Protein AF-A0A2K2VFG5-F1 (afdb_monomer_lite)

Secondary structure (DSSP, 8-state):
--------HHHHHHHHHHHHHH-TTSGGG--HHHHHHHHHHHHHHHHHHHHHHHHHHHHHHHHHHHTT--GGGHHHHHHHHHHHHHHHHTT--HHHHHHHHHHHHHHHT--HHHHHHHHHHHHH-PPP---

pLDDT: mean 76.32, std 19.38, range [32.38, 95.81]

Structure (mmCIF, N/CA/C/O backbone):
data_AF-A0A2K2VFG5-F1
#
_entry.id   AF-A0A2K2VFG5-F1
#
loop_
_atom_site.group_PDB
_atom_site.id
_atom_site.type_symbol
_atom_site.label_atom_id
_atom_site.label_alt_id
_atom_site.label_comp_id
_atom_site.label_asym_id
_atom_site.label_entity_id
_atom_site.label_seq_id
_atom_site.pdbx_PDB_ins_code
_atom_site.Cartn_x
_atom_site.Cartn_y
_atom_site.Cartn_z
_atom_site.occupancy
_atom_site.B_iso_or_equiv
_atom_site.auth_seq_id
_atom_site.auth_comp_id
_atom_site.auth_asym_id
_atom_site.auth_atom_id
_atom_site.pdbx_PDB_model_num
ATOM 1 N N . MET A 1 1 ? -4.802 -18.318 -31.177 1.00 32.38 1 MET A N 1
ATOM 2 C CA . MET A 1 1 ? -4.911 -16.940 -31.714 1.00 32.38 1 MET A CA 1
ATOM 3 C C . MET A 1 1 ? -4.387 -15.949 -30.679 1.00 32.38 1 MET A C 1
ATOM 5 O O . MET A 1 1 ? -5.034 -15.754 -29.658 1.00 32.38 1 MET A O 1
ATOM 9 N N . ALA A 1 2 ? -3.208 -15.361 -30.898 1.00 32.66 2 ALA A N 1
ATOM 10 C CA . ALA A 1 2 ? -2.635 -14.359 -29.998 1.00 32.66 2 ALA A CA 1
ATOM 11 C C . ALA A 1 2 ? -3.246 -12.978 -30.296 1.00 32.66 2 ALA A C 1
ATOM 13 O O . ALA A 1 2 ? -3.066 -12.440 -31.387 1.00 32.66 2 ALA A O 1
ATOM 14 N N . ARG A 1 3 ? -3.988 -12.396 -29.343 1.00 35.53 3 ARG A N 1
ATOM 15 C CA . ARG A 1 3 ? -4.455 -11.004 -29.446 1.00 35.53 3 ARG A CA 1
ATOM 16 C C . ARG A 1 3 ? -3.239 -10.079 -29.349 1.00 35.53 3 ARG A C 1
ATOM 18 O O . ARG A 1 3 ? -2.715 -9.880 -28.255 1.00 35.53 3 ARG A O 1
ATOM 25 N N . LYS A 1 4 ? -2.806 -9.502 -30.476 1.00 35.03 4 LYS A N 1
ATOM 26 C CA . LYS A 1 4 ? -1.891 -8.351 -30.489 1.00 35.03 4 LYS A CA 1
ATOM 27 C C . LYS A 1 4 ? -2.561 -7.219 -29.706 1.00 35.03 4 LYS A C 1
ATOM 29 O O . LYS A 1 4 ? -3.537 -6.633 -30.167 1.00 35.03 4 LYS A O 1
ATOM 34 N N . ARG A 1 5 ? -2.083 -6.951 -28.490 1.00 42.50 5 ARG A N 1
ATOM 35 C CA . ARG A 1 5 ? -2.463 -5.753 -27.738 1.00 42.50 5 ARG A CA 1
ATOM 36 C C . ARG A 1 5 ? -1.783 -4.576 -28.426 1.00 42.50 5 ARG A C 1
ATOM 38 O O . ARG A 1 5 ? -0.588 -4.370 -28.253 1.00 42.50 5 ARG A O 1
ATOM 45 N N . TYR A 1 6 ? -2.533 -3.847 -29.245 1.00 40.19 6 TYR A N 1
ATOM 46 C CA . TYR A 1 6 ? -2.108 -2.531 -29.698 1.00 40.19 6 TYR A CA 1
ATOM 47 C C . TYR A 1 6 ? -1.929 -1.661 -28.454 1.00 40.19 6 TYR A C 1
ATOM 49 O O . TYR A 1 6 ? -2.859 -1.501 -27.663 1.00 40.19 6 TYR A O 1
ATOM 57 N N . PHE A 1 7 ? -0.716 -1.156 -28.248 1.00 46.34 7 PHE A N 1
ATOM 58 C CA . PHE A 1 7 ? -0.493 -0.081 -27.295 1.00 46.34 7 PHE A CA 1
ATOM 59 C C . PHE A 1 7 ? -1.244 1.142 -27.803 1.00 46.34 7 PHE A C 1
ATOM 61 O O . PHE A 1 7 ? -0.928 1.657 -28.874 1.00 46.34 7 PHE A O 1
ATOM 68 N N . ASP A 1 8 ? -2.251 1.588 -27.056 1.00 46.50 8 ASP A N 1
ATOM 69 C CA . ASP A 1 8 ? -2.911 2.860 -27.325 1.00 46.50 8 ASP A CA 1
ATOM 70 C C . ASP A 1 8 ? -1.862 3.987 -27.369 1.00 46.50 8 ASP A C 1
ATOM 72 O O . ASP A 1 8 ? -0.894 4.003 -26.596 1.00 46.50 8 ASP A O 1
ATOM 76 N N . ALA A 1 9 ? -2.051 4.943 -28.278 1.00 44.78 9 ALA A N 1
ATOM 77 C CA . ALA A 1 9 ? -1.110 6.032 -28.522 1.00 44.78 9 ALA A CA 1
ATOM 78 C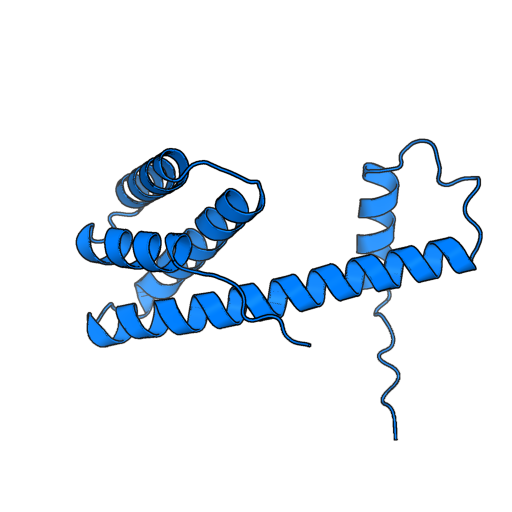 C . ALA A 1 9 ? -0.812 6.844 -27.246 1.00 44.78 9 ALA A C 1
ATOM 80 O O . ALA A 1 9 ? 0.300 7.357 -27.090 1.00 44.78 9 ALA A O 1
ATOM 81 N N . LYS A 1 10 ? -1.749 6.909 -26.282 1.00 43.59 10 LYS A N 1
ATOM 82 C CA . LYS A 1 10 ? -1.517 7.573 -24.987 1.00 43.59 10 LYS A CA 1
AT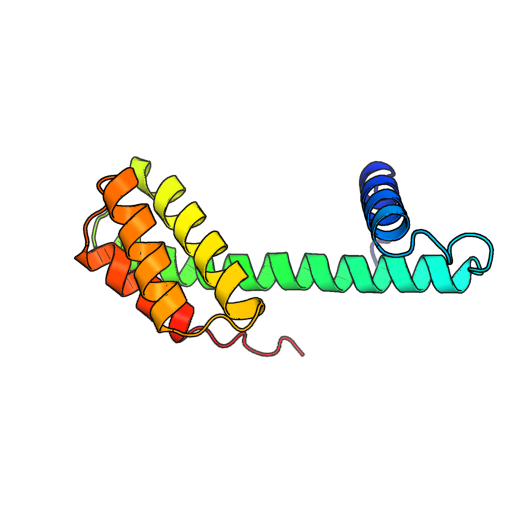OM 83 C C . LYS A 1 10 ? -0.560 6.794 -24.087 1.00 43.59 10 LYS A C 1
ATOM 85 O O . LYS A 1 10 ? 0.227 7.416 -23.373 1.00 43.59 10 LYS A O 1
ATOM 90 N N . SER A 1 11 ? -0.579 5.460 -24.130 1.00 50.31 11 SER A N 1
ATOM 91 C CA . SER A 1 11 ? 0.377 4.618 -23.398 1.00 50.31 11 SER A CA 1
ATOM 92 C C . SER A 1 11 ? 1.796 4.818 -23.935 1.00 50.31 11 SER A C 1
ATOM 94 O O . SER A 1 11 ? 2.730 4.999 -23.155 1.00 50.31 11 SER A O 1
ATOM 96 N N . VAL A 1 12 ? 1.946 4.898 -25.262 1.00 49.88 12 VAL A N 1
ATOM 97 C CA . VAL A 1 12 ? 3.231 5.187 -25.920 1.00 49.88 12 VAL A CA 1
ATOM 98 C C . VAL A 1 12 ? 3.721 6.597 -25.581 1.00 49.88 12 VAL A C 1
ATOM 100 O O . VAL A 1 12 ? 4.882 6.767 -25.226 1.00 49.88 12 VAL A O 1
ATOM 103 N N . LEU A 1 13 ? 2.851 7.611 -25.611 1.00 50.50 13 LEU A N 1
ATOM 104 C CA . LEU A 1 13 ? 3.192 8.991 -25.231 1.00 50.50 13 LEU A CA 1
ATOM 105 C C . LEU A 1 13 ? 3.594 9.129 -23.755 1.00 50.50 13 LEU A C 1
ATOM 107 O O . LEU A 1 13 ? 4.505 9.892 -23.436 1.00 50.50 13 LEU A O 1
ATOM 111 N N . SER A 1 14 ? 2.950 8.387 -22.852 1.00 56.97 14 SER A N 1
ATOM 112 C CA . SER A 1 14 ? 3.286 8.372 -21.422 1.00 56.97 14 SER A CA 1
ATOM 113 C C . SER A 1 14 ? 4.646 7.716 -21.160 1.00 56.97 14 SER A C 1
ATOM 115 O O . SER A 1 14 ? 5.462 8.260 -20.409 1.00 56.97 14 SER A O 1
ATOM 117 N N . VAL A 1 15 ? 4.945 6.607 -21.844 1.00 54.16 15 VAL A N 1
ATOM 118 C CA . VAL A 1 15 ? 6.265 5.960 -21.801 1.00 54.16 15 VAL A CA 1
ATOM 119 C C . VAL A 1 15 ? 7.328 6.862 -22.431 1.00 54.16 15 VAL A C 1
ATOM 121 O O . VAL A 1 15 ? 8.355 7.095 -21.800 1.00 54.16 15 VAL A O 1
ATOM 124 N N . LYS A 1 16 ? 7.061 7.469 -23.597 1.00 51.84 16 LYS A N 1
ATOM 125 C CA . LYS A 1 16 ? 7.958 8.448 -24.235 1.00 51.84 16 LYS A CA 1
ATOM 126 C C . LYS A 1 16 ? 8.254 9.629 -23.312 1.00 51.84 16 LYS A C 1
ATOM 128 O O . LYS A 1 16 ? 9.418 9.934 -23.104 1.00 51.84 16 LYS A O 1
ATOM 133 N N . ARG A 1 17 ? 7.248 10.235 -22.669 1.00 55.38 17 ARG A N 1
ATOM 134 C CA . ARG A 1 17 ? 7.459 11.316 -21.683 1.00 55.38 17 ARG A CA 1
ATOM 135 C C . ARG A 1 17 ? 8.275 10.856 -20.477 1.00 55.38 17 ARG A C 1
ATOM 137 O O . ARG A 1 17 ? 9.150 11.584 -20.026 1.00 55.38 17 ARG A O 1
ATOM 144 N N . THR A 1 18 ? 8.033 9.649 -19.973 1.00 55.16 18 THR A N 1
ATOM 145 C CA . THR A 1 18 ? 8.784 9.103 -18.831 1.00 55.16 18 THR A CA 1
ATOM 146 C C . THR A 1 18 ? 10.243 8.823 -19.198 1.00 55.16 18 THR A C 1
ATOM 148 O O . THR A 1 18 ? 11.137 9.086 -18.395 1.00 55.16 18 THR A O 1
ATOM 151 N N . LEU A 1 19 ? 10.494 8.336 -20.415 1.00 54.06 19 LEU A N 1
ATOM 152 C CA . LEU A 1 19 ? 11.838 8.109 -20.937 1.00 54.06 19 LEU A CA 1
ATOM 153 C C . LEU A 1 19 ? 12.554 9.436 -21.236 1.00 54.06 19 LEU A C 1
ATOM 155 O O . LEU A 1 19 ? 13.698 9.587 -20.838 1.00 54.06 19 LEU A O 1
ATOM 159 N N . VAL A 1 20 ? 11.877 10.429 -21.819 1.00 52.91 20 VAL A N 1
ATOM 160 C CA . VAL A 1 20 ? 12.427 11.780 -22.057 1.00 52.91 20 VAL A CA 1
ATOM 161 C C . VAL A 1 20 ? 12.788 12.485 -20.745 1.00 52.91 20 VAL A C 1
ATOM 163 O O . VAL A 1 20 ? 13.803 13.166 -20.675 1.00 52.91 20 VAL A O 1
ATOM 166 N N . VAL A 1 21 ? 12.006 12.299 -19.676 1.00 53.16 21 VAL A N 1
ATOM 167 C CA . VAL A 1 21 ? 12.300 12.894 -18.359 1.00 53.16 21 VAL A CA 1
ATOM 168 C C . VAL A 1 21 ? 13.439 12.168 -17.626 1.00 53.16 21 VAL A C 1
ATOM 170 O O . VAL A 1 21 ? 14.205 12.822 -16.924 1.00 53.16 21 VAL A O 1
ATOM 173 N N . ARG A 1 22 ? 13.575 10.839 -17.773 1.00 50.16 22 ARG A N 1
ATOM 174 C CA . ARG A 1 22 ? 14.631 10.042 -17.107 1.00 50.16 22 ARG A CA 1
ATOM 175 C C . ARG A 1 22 ? 15.948 9.950 -17.869 1.00 50.16 22 ARG A C 1
ATOM 177 O O . ARG A 1 22 ? 16.979 9.776 -17.235 1.00 50.16 22 ARG A O 1
ATOM 184 N N . TYR A 1 23 ? 15.908 10.028 -19.192 1.00 53.34 23 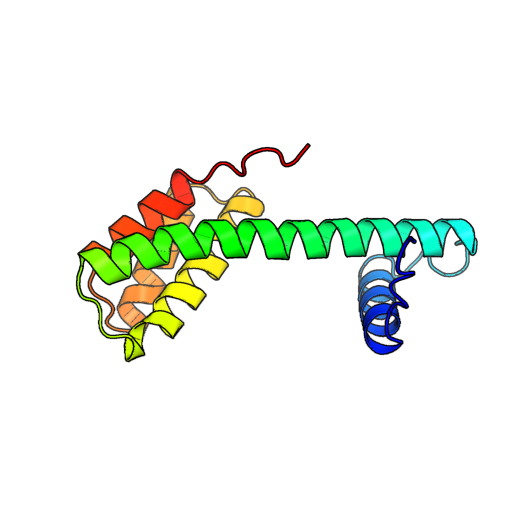TYR A N 1
ATOM 185 C CA . TYR A 1 23 ? 17.051 9.840 -20.084 1.00 53.34 23 TYR A CA 1
ATOM 186 C C . TYR A 1 23 ? 17.304 11.107 -20.902 1.00 53.34 23 TYR A C 1
ATOM 188 O O . TYR A 1 23 ? 17.608 11.005 -22.086 1.00 53.34 23 TYR A O 1
ATOM 196 N N . LYS A 1 24 ? 17.161 12.284 -20.268 1.00 47.69 24 LYS A N 1
ATOM 197 C CA . LYS A 1 24 ? 17.250 13.635 -20.864 1.00 47.69 24 LYS A CA 1
ATOM 198 C C . LYS A 1 24 ? 18.447 13.884 -21.803 1.00 47.69 24 LYS A C 1
ATOM 200 O O . LYS A 1 24 ? 18.426 14.885 -22.500 1.00 47.69 24 LYS A O 1
ATOM 205 N N . GLU A 1 25 ? 19.435 12.995 -21.851 1.00 48.09 25 GLU A N 1
ATOM 206 C CA . GLU A 1 25 ? 20.657 13.120 -22.654 1.00 48.09 25 GLU A CA 1
ATOM 207 C C . GLU A 1 25 ? 20.893 11.975 -23.663 1.00 48.09 25 GLU A C 1
ATOM 209 O O . GLU A 1 25 ? 21.881 12.015 -24.378 1.00 48.09 25 GLU A O 1
ATOM 214 N N . LYS A 1 26 ? 20.029 10.948 -23.756 1.00 52.09 26 LYS A N 1
ATOM 215 C CA . LYS A 1 26 ? 20.295 9.747 -24.590 1.00 52.09 26 LYS A CA 1
ATOM 216 C C . LYS A 1 26 ? 19.278 9.459 -25.694 1.00 52.09 26 LYS A C 1
ATOM 218 O O . LYS A 1 26 ? 19.329 8.399 -26.302 1.00 52.09 26 LYS A O 1
ATOM 223 N N . TYR A 1 27 ? 18.315 10.345 -25.940 1.00 49.59 27 TYR A N 1
ATOM 224 C CA . TYR A 1 27 ? 17.225 10.034 -26.876 1.00 49.59 27 TYR A CA 1
ATOM 225 C C . TYR A 1 27 ? 17.628 10.119 -28.355 1.00 49.59 27 TYR A C 1
ATOM 227 O O . TYR A 1 27 ? 16.981 9.485 -29.181 1.00 49.59 27 TYR A O 1
ATOM 235 N N . GLU A 1 28 ? 18.679 10.873 -28.686 1.00 54.94 28 GLU A N 1
ATOM 236 C CA . GLU A 1 28 ? 19.128 11.060 -30.074 1.00 54.94 28 GLU A CA 1
ATOM 237 C C . GLU A 1 28 ? 19.902 9.851 -30.634 1.00 54.94 28 GLU A C 1
ATOM 239 O O . GLU A 1 28 ? 20.082 9.756 -31.843 1.00 54.94 28 GLU A O 1
ATOM 244 N N . GLU A 1 29 ? 20.282 8.886 -29.787 1.00 59.84 29 GLU A N 1
ATOM 245 C CA . GLU A 1 29 ? 21.106 7.725 -30.170 1.00 59.84 29 GLU A CA 1
ATOM 246 C C . GLU A 1 29 ? 20.369 6.373 -30.095 1.00 59.84 29 GLU A C 1
ATOM 248 O O . GLU A 1 29 ? 20.961 5.338 -30.390 1.00 59.84 29 GLU A O 1
ATOM 253 N N . LEU A 1 30 ? 19.090 6.346 -29.697 1.00 62.59 30 LEU A N 1
ATOM 254 C CA . LEU A 1 30 ? 18.353 5.087 -29.530 1.00 62.59 30 LEU A CA 1
ATOM 255 C C . LEU A 1 30 ? 17.780 4.584 -30.859 1.00 62.59 30 LEU A C 1
ATOM 257 O O . LEU A 1 30 ? 16.975 5.254 -31.510 1.00 62.59 30 LEU A O 1
ATOM 261 N N . THR A 1 31 ? 18.126 3.352 -31.210 1.00 74.00 31 THR A N 1
ATOM 262 C CA . THR A 1 31 ? 17.554 2.624 -32.347 1.00 74.00 31 THR A CA 1
ATOM 263 C C . THR A 1 31 ? 16.067 2.292 -32.119 1.00 74.00 31 THR A C 1
ATOM 265 O O . THR A 1 31 ? 15.611 2.187 -30.970 1.00 74.00 31 THR A O 1
ATOM 268 N N . PRO A 1 32 ? 15.269 2.091 -33.186 1.00 69.44 32 PRO A N 1
ATOM 269 C CA . PRO A 1 32 ? 13.876 1.648 -33.069 1.00 69.44 32 PRO A CA 1
ATOM 270 C C . PRO A 1 32 ? 13.695 0.392 -32.197 1.00 69.44 32 PRO A C 1
ATOM 272 O O . PRO A 1 32 ? 12.734 0.299 -31.428 1.00 69.44 32 PRO A O 1
ATOM 275 N N . GLU A 1 33 ? 14.639 -0.546 -32.265 1.00 70.25 33 GLU A N 1
ATOM 276 C CA . GLU A 1 33 ? 14.668 -1.781 -31.483 1.00 70.25 33 GLU A CA 1
ATOM 277 C C . GLU A 1 33 ? 14.861 -1.508 -29.983 1.00 70.25 33 GLU A C 1
ATOM 279 O O . GLU A 1 33 ? 14.190 -2.113 -29.141 1.00 70.25 33 GLU A O 1
ATOM 284 N N . GLU A 1 34 ? 15.728 -0.562 -29.619 1.00 67.06 34 GLU A N 1
ATOM 285 C CA . GLU A 1 34 ? 15.937 -0.159 -28.224 1.00 67.06 34 GLU A CA 1
ATOM 286 C C . GLU A 1 34 ? 14.716 0.557 -27.650 1.00 67.06 34 GLU A C 1
ATOM 288 O O . GLU A 1 34 ? 14.320 0.301 -26.508 1.00 67.06 34 GLU A O 1
ATOM 293 N N . VAL A 1 35 ? 14.063 1.402 -28.452 1.00 65.12 35 VAL A N 1
ATOM 294 C CA . VAL A 1 35 ? 12.800 2.044 -28.071 1.00 65.12 35 VAL A CA 1
ATOM 295 C C . VAL A 1 35 ? 11.720 0.990 -27.814 1.00 65.12 35 VAL A C 1
ATOM 297 O O . VAL A 1 35 ? 11.037 1.054 -26.787 1.00 65.12 35 VAL A O 1
ATOM 300 N N . GLN A 1 36 ? 11.589 -0.009 -28.691 1.00 68.44 36 GLN A N 1
ATOM 301 C CA . GLN A 1 36 ? 10.642 -1.113 -28.520 1.00 68.44 36 GLN A CA 1
ATOM 302 C C . GLN A 1 36 ? 10.937 -1.915 -27.242 1.00 68.44 36 GLN A C 1
ATOM 304 O O . GLN A 1 36 ? 10.032 -2.150 -26.436 1.00 68.44 36 GLN A O 1
ATOM 309 N N . ARG A 1 37 ? 12.208 -2.244 -26.982 1.00 70.69 37 ARG A N 1
ATOM 310 C CA . ARG A 1 37 ? 12.634 -2.940 -25.758 1.00 70.69 37 ARG A CA 1
ATOM 311 C C . ARG A 1 37 ? 12.312 -2.140 -24.492 1.00 70.69 37 ARG A C 1
ATOM 313 O O . ARG A 1 37 ? 11.859 -2.705 -23.495 1.00 70.69 37 ARG A O 1
ATOM 320 N N . LEU A 1 38 ? 12.503 -0.821 -24.509 1.00 65.75 38 LEU A N 1
ATOM 321 C CA . LEU A 1 38 ? 12.160 0.059 -23.385 1.00 65.75 38 LEU A CA 1
ATOM 322 C C . LEU A 1 38 ? 10.646 0.136 -23.142 1.00 65.75 38 LEU A C 1
ATOM 324 O O . LEU A 1 38 ? 10.213 0.193 -21.984 1.00 65.75 38 LEU A O 1
ATOM 328 N N . ILE A 1 39 ? 9.836 0.109 -24.203 1.00 68.31 39 ILE A N 1
ATOM 329 C CA . ILE A 1 39 ? 8.372 0.027 -24.102 1.00 68.31 39 ILE A CA 1
ATOM 330 C C . ILE A 1 39 ? 7.960 -1.306 -23.476 1.00 68.31 39 ILE A C 1
ATOM 332 O O . ILE A 1 39 ? 7.168 -1.316 -22.530 1.00 68.31 39 ILE A O 1
ATOM 336 N N . GLU A 1 40 ? 8.522 -2.420 -23.935 1.00 68.12 40 GLU A N 1
ATOM 337 C CA . GLU A 1 40 ? 8.238 -3.753 -23.396 1.00 68.12 40 GLU A CA 1
ATOM 338 C C . GLU A 1 40 ? 8.612 -3.861 -21.917 1.00 68.12 40 GLU A C 1
ATOM 340 O O . GLU A 1 40 ? 7.785 -4.278 -21.104 1.00 68.12 40 GLU A O 1
ATOM 345 N N . LEU A 1 41 ? 9.799 -3.382 -21.533 1.00 68.81 41 LEU A N 1
ATOM 346 C CA . LEU A 1 41 ? 10.237 -3.323 -20.135 1.00 68.81 41 LEU A CA 1
ATOM 347 C C . LEU A 1 41 ? 9.316 -2.446 -19.278 1.00 68.81 41 LEU A C 1
ATOM 349 O O . LEU A 1 41 ? 8.936 -2.832 -18.168 1.00 68.81 41 LEU A O 1
ATOM 353 N N . SER A 1 42 ? 8.922 -1.277 -19.787 1.00 64.50 42 SER A N 1
ATOM 354 C CA . SER A 1 42 ? 8.001 -0.371 -19.088 1.00 64.50 42 SER A CA 1
ATOM 355 C C . SER A 1 42 ? 6.633 -1.015 -18.878 1.00 64.50 42 SER A C 1
ATOM 357 O O . SER A 1 42 ? 6.036 -0.896 -17.807 1.00 64.50 42 SER A O 1
ATOM 359 N N . THR A 1 43 ? 6.163 -1.756 -19.874 1.00 63.06 43 THR A N 1
ATOM 360 C CA . THR A 1 43 ? 4.875 -2.450 -19.843 1.00 63.06 43 THR A CA 1
ATOM 361 C C . THR A 1 43 ? 4.905 -3.636 -18.901 1.00 63.06 43 THR A C 1
ATOM 363 O O . THR A 1 43 ? 4.000 -3.784 -18.084 1.00 63.06 43 THR A O 1
ATOM 366 N N . ALA A 1 44 ? 5.953 -4.457 -18.961 1.00 64.12 44 ALA A N 1
ATOM 367 C CA . ALA A 1 44 ? 6.151 -5.555 -18.026 1.00 64.12 44 ALA A CA 1
ATOM 368 C C . ALA A 1 44 ? 6.179 -5.028 -16.584 1.00 64.12 44 ALA A C 1
ATOM 370 O O . ALA A 1 44 ? 5.502 -5.565 -15.708 1.00 64.12 44 ALA A O 1
ATOM 371 N N . LYS A 1 45 ? 6.869 -3.904 -16.347 1.00 63.59 45 LYS A N 1
ATOM 372 C CA . LYS A 1 45 ? 6.906 -3.240 -15.040 1.00 63.59 45 LYS A CA 1
ATOM 373 C C . LYS A 1 45 ? 5.534 -2.725 -14.596 1.00 63.59 45 LYS A C 1
ATOM 375 O O . LYS A 1 45 ? 5.201 -2.872 -13.419 1.00 63.59 45 LYS A O 1
ATOM 380 N N . TYR A 1 46 ? 4.749 -2.145 -15.506 1.00 65.81 46 TYR A N 1
ATOM 381 C CA . TYR A 1 46 ? 3.391 -1.674 -15.223 1.00 65.81 46 TYR A CA 1
ATOM 382 C C . TYR A 1 46 ? 2.437 -2.832 -14.911 1.00 65.81 46 TYR A C 1
ATOM 384 O O . TYR A 1 46 ? 1.751 -2.794 -13.893 1.00 65.81 46 TYR A O 1
ATOM 392 N N . ASN A 1 47 ? 2.442 -3.889 -15.726 1.00 63.75 47 ASN A N 1
ATOM 393 C CA . ASN A 1 47 ? 1.614 -5.079 -15.518 1.00 63.75 47 ASN A CA 1
ATOM 394 C C . ASN A 1 47 ? 1.960 -5.776 -14.200 1.00 63.75 47 ASN A C 1
ATOM 396 O O . ASN A 1 47 ? 1.064 -6.120 -13.434 1.00 63.75 47 ASN A O 1
ATOM 400 N N . ASN A 1 48 ? 3.253 -5.912 -13.897 1.00 66.50 48 ASN A N 1
ATOM 401 C CA . ASN A 1 48 ? 3.712 -6.466 -12.630 1.00 66.50 48 ASN A CA 1
ATOM 402 C C . ASN A 1 48 ? 3.261 -5.587 -11.446 1.00 66.50 48 ASN A C 1
ATOM 404 O O . ASN A 1 48 ? 2.719 -6.082 -10.465 1.00 66.50 48 ASN A O 1
ATOM 408 N N . TRP A 1 49 ? 3.378 -4.256 -11.550 1.00 66.69 49 TRP A N 1
ATOM 409 C CA . TRP A 1 49 ? 2.854 -3.348 -10.521 1.00 66.69 49 TRP A CA 1
ATOM 410 C C . TRP A 1 49 ? 1.332 -3.468 -10.343 1.00 66.69 49 TRP A C 1
ATOM 412 O O . TRP A 1 49 ? 0.855 -3.519 -9.208 1.00 66.69 49 TRP A O 1
ATOM 422 N N . GLY A 1 50 ? 0.578 -3.558 -11.439 1.00 68.81 50 GLY A N 1
ATOM 423 C CA . GLY A 1 50 ? -0.873 -3.737 -11.417 1.00 68.81 50 GLY A CA 1
ATOM 424 C C . GLY A 1 50 ? -1.297 -5.049 -10.755 1.00 68.81 50 GLY A C 1
ATOM 425 O O . GLY A 1 50 ? -2.186 -5.034 -9.906 1.00 68.81 50 GLY A O 1
ATOM 426 N N . SER A 1 51 ? -0.626 -6.160 -11.076 1.00 70.69 51 SER A N 1
ATOM 427 C CA . SER A 1 51 ? -0.894 -7.469 -10.464 1.00 70.69 51 SER A CA 1
ATOM 428 C C . SER A 1 51 ? -0.576 -7.457 -8.972 1.00 70.69 51 SER A C 1
ATOM 430 O O . SER A 1 51 ? -1.454 -7.700 -8.150 1.00 70.69 51 SER A O 1
ATOM 432 N N . LEU A 1 52 ? 0.645 -7.060 -8.600 1.00 73.94 52 LEU A N 1
ATOM 433 C CA . LEU A 1 52 ? 1.089 -7.119 -7.208 1.00 73.94 52 LEU A CA 1
ATOM 434 C C . LEU A 1 52 ? 0.314 -6.172 -6.292 1.00 73.94 52 LEU A C 1
ATOM 436 O O . LEU A 1 52 ? 0.078 -6.502 -5.132 1.00 73.94 52 LEU A O 1
ATOM 440 N N . SER A 1 53 ? -0.081 -4.998 -6.786 1.00 77.00 53 SER A N 1
ATOM 441 C CA . SER A 1 53 ? -0.930 -4.086 -6.015 1.00 77.00 53 SER A CA 1
ATOM 442 C C . SER A 1 53 ? -2.370 -4.593 -5.887 1.00 77.00 53 SER A C 1
ATOM 444 O O . SER A 1 53 ? -3.010 -4.334 -4.868 1.00 77.00 53 SER A O 1
ATOM 446 N N . SER A 1 54 ? -2.870 -5.343 -6.875 1.00 81.81 54 SER A N 1
ATOM 447 C CA . SER A 1 54 ? -4.200 -5.962 -6.825 1.00 81.81 54 SER A CA 1
ATOM 448 C C . SER A 1 54 ? -4.254 -7.119 -5.830 1.00 81.81 54 SER A C 1
ATOM 450 O O . SER A 1 54 ? -5.196 -7.189 -5.041 1.00 81.81 54 SER A O 1
ATOM 452 N N . ASP A 1 55 ? -3.232 -7.973 -5.811 1.00 87.00 55 ASP A N 1
ATOM 453 C CA . ASP A 1 55 ? -3.137 -9.100 -4.877 1.00 87.00 55 ASP A CA 1
ATOM 454 C C . ASP A 1 55 ? -3.015 -8.618 -3.430 1.00 87.00 55 ASP A C 1
ATOM 456 O O . ASP A 1 55 ? -3.768 -9.048 -2.554 1.00 87.00 55 ASP A O 1
ATOM 460 N N . LEU A 1 56 ? -2.146 -7.632 -3.194 1.00 88.88 56 LEU A N 1
ATOM 461 C CA . LEU A 1 56 ? -2.023 -6.970 -1.898 1.00 88.88 56 LEU A CA 1
ATOM 462 C C . LEU A 1 56 ? -3.351 -6.334 -1.453 1.00 88.88 56 LEU A C 1
ATOM 464 O O . LEU A 1 56 ? -3.768 -6.477 -0.303 1.00 88.88 56 LEU A O 1
ATOM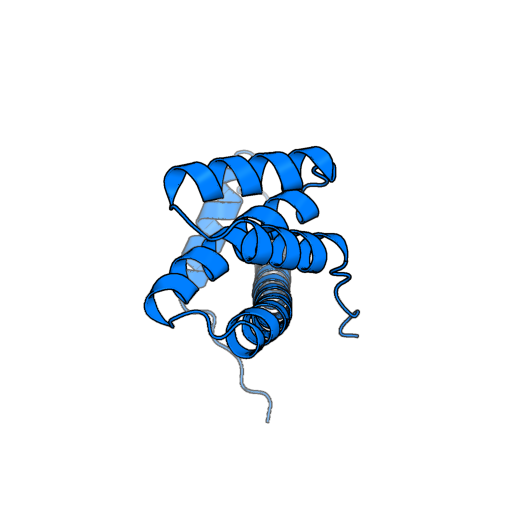 468 N N . TRP A 1 57 ? -4.058 -5.666 -2.369 1.00 91.94 57 TRP A N 1
ATOM 469 C CA . TRP A 1 57 ? -5.370 -5.091 -2.077 1.00 91.94 57 TRP A CA 1
ATOM 470 C C . TRP A 1 57 ? -6.425 -6.156 -1.754 1.00 91.94 57 TRP A C 1
ATOM 472 O O . TRP A 1 57 ? -7.306 -5.916 -0.930 1.00 91.94 57 TRP A O 1
ATOM 482 N N . ASN A 1 58 ? -6.353 -7.342 -2.362 1.00 92.31 58 ASN A N 1
ATOM 483 C CA . ASN A 1 58 ? -7.249 -8.448 -2.029 1.00 92.31 58 ASN A CA 1
ATOM 484 C C . ASN A 1 58 ? -7.053 -8.934 -0.587 1.00 92.31 58 ASN A C 1
ATOM 486 O O . ASN A 1 58 ? -8.051 -9.148 0.099 1.00 92.31 58 ASN A O 1
ATOM 490 N N . GLN A 1 59 ? -5.808 -9.020 -0.107 1.00 92.88 59 GLN A N 1
ATOM 491 C CA . GLN A 1 59 ? -5.517 -9.368 1.290 1.00 92.88 59 GLN A CA 1
ATOM 492 C C . GLN A 1 59 ? -6.060 -8.310 2.258 1.00 92.88 59 GLN A C 1
ATOM 494 O O . GLN A 1 59 ? -6.752 -8.641 3.219 1.00 92.88 59 GLN A O 1
ATOM 499 N N . VAL A 1 60 ? -5.840 -7.025 1.957 1.00 93.19 60 VAL A N 1
ATOM 500 C CA . VAL A 1 60 ? -6.378 -5.921 2.768 1.00 93.19 60 VAL A CA 1
ATOM 501 C C . VAL A 1 60 ? -7.906 -5.938 2.791 1.00 93.19 60 VAL A C 1
ATOM 503 O O . VAL A 1 60 ? -8.500 -5.810 3.858 1.00 93.19 60 VAL A O 1
ATOM 506 N N . LYS A 1 61 ? -8.568 -6.168 1.649 1.00 92.50 61 LYS A N 1
ATOM 507 C CA . LYS A 1 61 ? -10.032 -6.320 1.603 1.00 92.50 61 LYS A CA 1
ATOM 508 C C . LYS A 1 61 ? -10.541 -7.442 2.508 1.00 92.50 61 LYS A C 1
ATOM 510 O O . LYS A 1 61 ? -11.641 -7.295 3.028 1.00 92.50 61 LYS A O 1
ATOM 515 N N . GLY A 1 62 ? -9.787 -8.531 2.679 1.00 92.31 62 GLY A N 1
ATOM 516 C CA . GLY A 1 62 ? -10.114 -9.592 3.638 1.00 92.31 62 GLY A CA 1
ATOM 517 C C . GLY A 1 62 ? -10.248 -9.031 5.053 1.00 92.31 62 GLY A C 1
ATOM 518 O O . GLY A 1 62 ? -11.332 -9.065 5.625 1.00 92.31 62 GLY A O 1
ATOM 519 N N . VAL A 1 63 ? -9.204 -8.351 5.537 1.00 93.50 63 VAL A N 1
ATOM 520 C CA . VAL A 1 63 ? -9.207 -7.701 6.859 1.00 93.50 63 VAL A CA 1
ATOM 521 C C . VAL A 1 63 ? -10.338 -6.687 7.019 1.00 93.50 63 VAL A C 1
ATOM 523 O O . VAL A 1 63 ? -10.978 -6.645 8.070 1.00 93.50 63 VAL A O 1
ATOM 526 N N . LEU A 1 64 ? -10.597 -5.865 5.997 1.00 94.19 64 LEU A N 1
ATOM 527 C CA . LEU A 1 64 ? -11.671 -4.868 6.056 1.00 94.19 64 LEU A CA 1
ATOM 528 C C . LEU A 1 64 ? -13.052 -5.523 6.176 1.00 94.19 64 LEU A C 1
ATOM 530 O O . LEU A 1 64 ? -13.902 -5.012 6.905 1.00 94.19 64 LEU A O 1
ATOM 534 N N . LYS A 1 65 ? -13.275 -6.649 5.487 1.00 94.00 65 LYS A N 1
ATOM 535 C CA . LYS A 1 65 ? -14.518 -7.425 5.588 1.00 94.00 65 LYS A CA 1
ATOM 536 C C . LYS A 1 65 ? -14.660 -8.077 6.959 1.00 94.00 65 LYS A C 1
ATOM 538 O O . LYS A 1 65 ? -15.702 -7.905 7.587 1.00 94.00 65 LYS A O 1
ATOM 543 N N . ASP A 1 66 ? -13.618 -8.758 7.428 1.00 94.12 66 ASP A N 1
ATOM 544 C CA . ASP A 1 66 ? -13.620 -9.460 8.718 1.00 94.12 66 ASP A CA 1
ATOM 545 C C . ASP A 1 66 ? -13.853 -8.487 9.879 1.00 94.12 66 ASP A C 1
ATOM 547 O O . ASP A 1 66 ? -14.591 -8.773 10.819 1.00 94.12 66 ASP A O 1
ATOM 551 N N . SER A 1 67 ? -13.296 -7.281 9.757 1.00 92.88 67 SER A N 1
ATOM 552 C CA . SER A 1 67 ? -13.436 -6.209 10.745 1.00 92.88 67 SER A CA 1
ATOM 553 C C . SER A 1 67 ? -14.685 -5.340 10.533 1.00 92.88 67 SER A C 1
ATOM 555 O O . SER A 1 67 ? -14.822 -4.301 11.174 1.00 92.88 67 SER A O 1
ATOM 557 N N . LYS A 1 68 ? -15.590 -5.731 9.620 1.00 93.19 68 LYS A N 1
ATOM 558 C CA . LYS A 1 68 ? -16.851 -5.032 9.297 1.00 93.19 68 LYS A CA 1
ATOM 559 C C . LYS A 1 68 ? -16.677 -3.533 9.003 1.00 93.19 68 LYS A C 1
ATOM 561 O O . LYS A 1 68 ? -17.545 -2.721 9.320 1.00 93.19 68 LYS A O 1
ATOM 566 N N . VAL A 1 69 ? -15.564 -3.157 8.374 1.00 91.81 69 VAL A N 1
ATOM 567 C CA . VAL A 1 69 ? -15.263 -1.761 8.038 1.00 91.81 69 VAL A CA 1
ATOM 568 C C . VAL A 1 69 ? -16.238 -1.270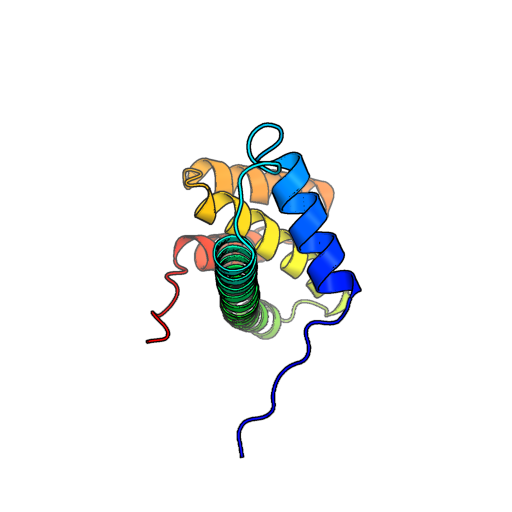 6.961 1.00 91.81 69 VAL A C 1
ATOM 570 O O . VAL A 1 69 ? -16.330 -1.908 5.904 1.00 91.81 69 VAL A O 1
ATOM 573 N N . PRO A 1 70 ? -16.912 -0.120 7.153 1.00 91.12 70 PRO A N 1
ATOM 574 C CA . PRO A 1 70 ? -17.804 0.446 6.148 1.00 91.12 70 PRO A CA 1
ATOM 575 C C . PRO A 1 70 ? -17.093 0.688 4.813 1.00 91.12 70 PRO A C 1
ATOM 577 O O . PRO A 1 70 ? -15.969 1.197 4.767 1.00 91.12 70 PRO A O 1
ATOM 580 N N . THR A 1 71 ? -17.767 0.368 3.709 1.00 90.62 71 THR A N 1
ATOM 581 C CA . THR A 1 71 ? -17.219 0.498 2.346 1.00 90.62 71 THR A CA 1
ATOM 582 C C . THR A 1 71 ? -16.819 1.931 1.990 1.00 90.62 71 THR A C 1
ATOM 584 O O . THR A 1 71 ? -15.909 2.126 1.184 1.00 90.62 71 THR A O 1
ATOM 587 N N . THR A 1 72 ? -17.412 2.931 2.647 1.00 90.19 72 THR A N 1
ATOM 588 C CA . THR A 1 72 ? -17.054 4.356 2.542 1.00 90.19 72 THR A CA 1
ATOM 589 C C . THR A 1 72 ? -15.587 4.635 2.883 1.00 90.19 72 THR A C 1
ATOM 591 O O . THR A 1 72 ? -14.979 5.518 2.283 1.00 90.19 72 THR A O 1
ATOM 594 N N . HIS A 1 73 ? -14.975 3.852 3.778 1.00 89.94 73 HIS A N 1
ATOM 595 C CA . HIS A 1 73 ? -13.573 4.024 4.177 1.00 89.94 73 HIS A CA 1
ATOM 596 C C . HIS A 1 73 ? -12.592 3.182 3.353 1.00 89.94 73 HIS A C 1
ATOM 598 O O . HIS A 1 73 ? -11.379 3.384 3.439 1.00 89.94 73 HIS A O 1
ATOM 604 N N . TRP A 1 74 ? -13.071 2.260 2.510 1.00 91.81 74 TRP A N 1
ATOM 605 C CA . TRP A 1 74 ? -12.196 1.357 1.752 1.00 91.81 74 TRP A CA 1
ATOM 606 C C . TRP A 1 74 ? -11.286 2.113 0.779 1.00 91.81 74 TRP A C 1
ATOM 608 O O . TRP A 1 74 ? -10.155 1.693 0.545 1.00 91.81 74 TRP A O 1
ATOM 618 N N . GLY A 1 75 ? -11.736 3.257 0.254 1.00 91.31 75 GLY A N 1
ATOM 619 C CA . GLY A 1 75 ? -10.904 4.133 -0.576 1.00 91.31 75 GLY A CA 1
ATOM 620 C C . GLY A 1 75 ? -9.679 4.688 0.165 1.00 91.31 75 GLY A C 1
ATOM 621 O O . GLY A 1 75 ? -8.588 4.764 -0.411 1.00 91.31 75 GLY A O 1
ATOM 622 N N . LEU A 1 76 ? -9.825 5.004 1.455 1.00 93.06 76 LEU A N 1
ATOM 623 C CA . LEU A 1 76 ? -8.729 5.487 2.299 1.00 93.06 76 LEU A CA 1
ATOM 624 C C . LEU A 1 76 ? -7.739 4.360 2.605 1.00 93.06 76 LEU A C 1
ATOM 626 O O . LEU A 1 76 ? -6.538 4.534 2.410 1.00 93.06 76 LEU A O 1
ATOM 630 N N . TYR A 1 77 ? -8.232 3.171 2.966 1.00 94.06 77 TYR A N 1
ATOM 631 C CA . TYR A 1 77 ? -7.378 1.997 3.178 1.00 94.06 77 TYR A CA 1
ATOM 632 C C . TYR A 1 77 ? -6.653 1.553 1.906 1.00 94.06 77 TYR A C 1
ATOM 634 O O . TYR A 1 77 ? -5.488 1.154 1.965 1.00 94.06 77 TYR A O 1
ATOM 642 N N . ARG A 1 78 ? -7.292 1.672 0.737 1.00 92.38 78 ARG A N 1
ATOM 643 C CA . ARG A 1 78 ? -6.642 1.414 -0.553 1.00 92.38 78 ARG A CA 1
ATOM 644 C C . ARG A 1 78 ? -5.492 2.386 -0.799 1.00 92.38 78 ARG A C 1
ATOM 646 O O . ARG A 1 78 ? -4.407 1.959 -1.188 1.00 92.38 78 ARG A O 1
ATOM 653 N N . SER A 1 79 ? -5.717 3.674 -0.546 1.00 92.75 79 SER A N 1
ATOM 654 C CA . SER A 1 79 ? -4.692 4.715 -0.683 1.00 92.75 79 SER A CA 1
ATOM 655 C C . SER A 1 79 ? -3.512 4.477 0.262 1.00 92.75 79 SER A C 1
ATOM 657 O O . SER A 1 79 ? -2.363 4.507 -0.180 1.00 92.75 79 SER A O 1
ATOM 659 N N . LEU A 1 80 ? -3.793 4.155 1.529 1.00 94.12 80 LEU A N 1
ATOM 660 C CA . LEU A 1 80 ? -2.781 3.788 2.519 1.00 94.12 80 LEU A CA 1
ATOM 661 C C . LEU A 1 80 ? -1.950 2.587 2.045 1.00 94.12 80 LEU A C 1
ATOM 663 O O . LEU A 1 80 ? -0.726 2.664 1.982 1.00 94.12 80 LEU A O 1
ATOM 667 N N . THR A 1 81 ? -2.614 1.508 1.627 1.00 93.06 81 THR A N 1
ATOM 668 C CA . THR A 1 81 ? -1.963 0.277 1.149 1.00 93.06 81 THR A CA 1
ATOM 669 C C . THR A 1 81 ? -0.999 0.555 -0.006 1.00 93.06 81 THR A C 1
ATOM 671 O O . THR A 1 81 ? 0.148 0.110 0.013 1.00 93.06 81 THR A O 1
ATOM 674 N N . LEU A 1 82 ? -1.435 1.330 -1.006 1.00 89.75 82 LEU A N 1
ATOM 675 C CA . LEU A 1 82 ? -0.603 1.685 -2.159 1.00 89.75 82 LEU A CA 1
ATOM 676 C C . LEU A 1 82 ? 0.595 2.554 -1.763 1.00 89.75 82 LEU A C 1
ATOM 678 O O . LEU A 1 82 ? 1.696 2.355 -2.284 1.00 89.75 82 LEU A O 1
ATOM 682 N N . ARG A 1 83 ? 0.394 3.497 -0.837 1.00 92.12 83 ARG A N 1
ATOM 683 C CA . ARG A 1 83 ? 1.454 4.375 -0.337 1.00 92.12 83 ARG A CA 1
ATOM 684 C C . ARG A 1 83 ? 2.532 3.581 0.397 1.00 92.12 83 ARG A C 1
ATOM 686 O O . ARG A 1 83 ? 3.706 3.690 0.043 1.00 92.12 83 ARG A O 1
ATOM 693 N N . LEU A 1 84 ? 2.129 2.729 1.338 1.00 93.81 84 LEU A N 1
ATOM 694 C CA . LEU A 1 84 ? 3.043 1.873 2.096 1.00 93.81 84 LEU A CA 1
ATOM 695 C C . LEU A 1 84 ? 3.772 0.881 1.185 1.00 93.81 84 LEU A C 1
ATOM 697 O O . LEU A 1 84 ? 4.987 0.726 1.279 1.00 93.81 84 LEU A O 1
ATOM 701 N N . TYR A 1 85 ? 3.065 0.261 0.238 1.00 91.44 85 TYR A N 1
ATOM 702 C CA . TYR A 1 85 ? 3.686 -0.658 -0.714 1.00 91.44 85 TYR A CA 1
ATOM 703 C C . TYR A 1 85 ? 4.722 0.034 -1.608 1.00 91.44 85 TYR A C 1
ATOM 705 O O . TYR A 1 85 ? 5.797 -0.513 -1.866 1.00 91.44 85 TYR A O 1
ATOM 713 N N . SER A 1 86 ? 4.431 1.258 -2.056 1.00 88.00 86 SER A N 1
ATOM 714 C CA . SER A 1 86 ? 5.382 2.074 -2.811 1.00 88.00 86 SER A CA 1
ATOM 715 C C . SER A 1 86 ? 6.644 2.380 -1.996 1.00 88.00 86 SER A C 1
ATOM 717 O O . SER A 1 86 ? 7.742 2.302 -2.547 1.00 88.00 86 SER A O 1
ATOM 719 N N . LEU A 1 87 ? 6.515 2.699 -0.703 1.00 90.06 87 LEU A N 1
ATOM 720 C CA . LEU A 1 87 ? 7.661 2.917 0.188 1.00 90.06 87 LEU A CA 1
ATOM 721 C C . LEU A 1 87 ? 8.476 1.636 0.386 1.00 90.06 87 LEU A C 1
ATOM 723 O O . LEU A 1 87 ? 9.683 1.642 0.153 1.00 90.06 87 LEU A O 1
ATOM 727 N N . LYS A 1 88 ? 7.816 0.517 0.699 1.00 89.31 88 LYS A N 1
ATOM 728 C CA . LYS A 1 88 ? 8.475 -0.785 0.868 1.00 89.31 88 LYS A CA 1
ATOM 729 C C . LYS A 1 88 ? 9.288 -1.174 -0.367 1.00 89.31 88 LYS A C 1
ATOM 731 O O . LYS A 1 88 ? 10.444 -1.567 -0.265 1.00 89.31 88 LYS A O 1
ATOM 736 N N . ARG A 1 89 ? 8.720 -1.002 -1.565 1.00 85.31 89 ARG A N 1
ATOM 737 C CA . ARG A 1 89 ? 9.415 -1.276 -2.836 1.00 85.31 89 ARG A CA 1
ATOM 738 C C . ARG A 1 89 ? 10.628 -0.386 -3.097 1.00 85.31 89 ARG A C 1
ATOM 740 O O . ARG A 1 89 ? 11.471 -0.761 -3.907 1.00 85.31 89 ARG A O 1
ATOM 747 N N . LYS A 1 90 ? 10.682 0.794 -2.482 1.00 85.94 90 LYS A N 1
ATOM 748 C CA . LYS A 1 90 ? 11.832 1.702 -2.543 1.00 85.94 90 LYS A CA 1
ATOM 749 C C . LYS A 1 90 ? 12.888 1.381 -1.478 1.00 85.94 90 LYS A C 1
ATOM 751 O O . LYS A 1 90 ? 13.881 2.091 -1.418 1.00 85.94 90 LYS A O 1
ATOM 756 N N . GLY A 1 91 ? 12.689 0.332 -0.674 1.00 87.38 91 GLY A N 1
ATOM 757 C CA . GLY A 1 91 ? 13.609 -0.061 0.392 1.00 87.38 91 GLY A CA 1
ATOM 758 C C . GLY A 1 91 ? 13.441 0.743 1.680 1.00 87.38 91 GLY A C 1
ATOM 759 O O . GLY A 1 91 ? 14.371 0.790 2.476 1.00 87.38 91 GLY A O 1
ATOM 760 N N . ALA A 1 92 ? 12.288 1.391 1.885 1.00 90.06 92 ALA A N 1
ATOM 761 C CA . ALA A 1 92 ? 11.998 2.068 3.146 1.00 90.06 92 ALA A CA 1
ATOM 762 C C . ALA A 1 92 ? 12.052 1.068 4.321 1.00 90.06 92 ALA A C 1
ATOM 764 O O . ALA A 1 92 ? 11.465 -0.016 4.198 1.00 90.06 92 ALA A O 1
ATOM 765 N N . PRO A 1 93 ? 12.711 1.412 5.445 1.00 92.00 93 PRO A N 1
ATOM 766 C CA . PRO A 1 93 ? 12.719 0.575 6.638 1.00 92.00 93 PRO A CA 1
ATOM 767 C C . PRO A 1 93 ? 11.311 0.448 7.226 1.00 92.00 93 PRO A C 1
ATOM 769 O O . PRO A 1 93 ? 10.442 1.298 7.010 1.00 92.00 93 PRO A O 1
ATOM 772 N N . GLU A 1 94 ? 11.082 -0.612 7.999 1.00 91.50 94 GLU A N 1
ATOM 773 C CA . GLU A 1 94 ? 9.765 -0.891 8.576 1.00 91.50 94 GLU A CA 1
ATOM 774 C C . GLU A 1 94 ? 9.248 0.227 9.484 1.00 91.50 94 GLU A C 1
ATOM 776 O O . GLU A 1 94 ? 8.047 0.499 9.474 1.00 91.50 94 GLU A O 1
ATOM 781 N N . ASP A 1 95 ? 10.136 0.913 10.202 1.00 92.56 95 ASP A N 1
ATOM 782 C CA . ASP A 1 95 ? 9.783 2.049 11.059 1.00 92.56 95 ASP A CA 1
ATOM 783 C C . ASP A 1 95 ? 9.214 3.211 10.244 1.00 92.56 95 ASP A C 1
ATOM 785 O O . ASP A 1 95 ? 8.240 3.843 10.649 1.00 92.56 95 ASP A O 1
ATOM 789 N N . GLN A 1 96 ? 9.746 3.438 9.038 1.00 93.81 96 GLN A N 1
ATOM 790 C CA . GLN A 1 96 ? 9.217 4.450 8.126 1.00 93.81 96 GLN A CA 1
ATOM 791 C C . GLN A 1 96 ? 7.825 4.068 7.605 1.00 93.81 96 GLN A C 1
ATOM 793 O O . GLN A 1 96 ? 6.989 4.946 7.393 1.00 93.81 96 GLN A O 1
ATOM 798 N N . LEU A 1 97 ? 7.550 2.773 7.410 1.00 94.31 97 LEU A N 1
ATOM 799 C CA . LEU A 1 97 ? 6.212 2.305 7.034 1.00 94.31 97 LEU A CA 1
ATOM 800 C C . LEU A 1 97 ? 5.211 2.525 8.171 1.00 94.31 97 LEU A C 1
ATOM 802 O O . LEU A 1 97 ? 4.095 2.975 7.915 1.00 94.31 97 LEU A O 1
ATOM 806 N N . THR A 1 98 ? 5.613 2.233 9.409 1.00 94.31 98 THR A N 1
ATOM 807 C CA . THR A 1 98 ? 4.783 2.464 10.597 1.00 94.31 98 THR A CA 1
ATOM 808 C C . THR A 1 98 ? 4.489 3.957 10.763 1.00 94.31 98 THR A C 1
ATOM 810 O O . THR A 1 98 ? 3.323 4.339 10.806 1.00 94.31 98 THR A O 1
ATOM 813 N N . ALA A 1 99 ? 5.517 4.809 10.730 1.00 94.69 99 ALA A N 1
ATOM 814 C CA . ALA A 1 99 ? 5.369 6.257 10.881 1.00 94.69 99 ALA A CA 1
ATOM 815 C C . ALA A 1 99 ? 4.484 6.883 9.788 1.00 94.69 99 ALA A C 1
ATOM 817 O O . ALA A 1 99 ? 3.643 7.738 10.065 1.00 94.69 99 ALA A O 1
ATOM 818 N N . GLU A 1 100 ? 4.623 6.441 8.533 1.00 95.81 100 GLU A N 1
ATOM 819 C CA . GLU A 1 100 ? 3.754 6.903 7.446 1.00 95.81 100 GLU A CA 1
ATOM 820 C C . GLU A 1 100 ? 2.293 6.474 7.661 1.00 95.81 100 GLU A C 1
ATOM 822 O O . GLU A 1 100 ? 1.368 7.240 7.382 1.00 95.81 100 GLU A O 1
ATOM 827 N N . ALA A 1 101 ? 2.065 5.262 8.169 1.00 95.56 101 ALA A N 1
ATOM 828 C CA . ALA A 1 101 ? 0.722 4.784 8.459 1.00 95.56 101 ALA A CA 1
ATOM 829 C C . ALA A 1 101 ? 0.063 5.561 9.605 1.00 95.56 101 ALA A C 1
ATOM 831 O O . ALA A 1 101 ? -1.116 5.903 9.503 1.00 95.56 101 ALA A O 1
ATOM 832 N N . GLU A 1 102 ? 0.820 5.894 10.651 1.00 94.94 102 GLU A N 1
ATOM 833 C CA . GLU A 1 102 ? 0.354 6.731 11.759 1.00 94.94 102 GLU A CA 1
ATOM 834 C C . GLU A 1 102 ? 0.026 8.151 11.298 1.00 94.94 102 GLU A C 1
ATOM 836 O O . GLU A 1 102 ? -1.079 8.635 11.542 1.00 94.94 102 GLU A O 1
ATOM 841 N N . ALA A 1 103 ? 0.913 8.783 10.526 1.00 95.31 103 ALA A N 1
ATOM 842 C CA . ALA A 1 103 ? 0.662 10.111 9.971 1.00 95.31 103 ALA A CA 1
ATOM 843 C C . ALA A 1 103 ? -0.574 10.133 9.051 1.00 95.31 103 ALA A C 1
ATOM 845 O O . ALA A 1 103 ? -1.320 11.115 9.003 1.00 95.31 103 ALA A O 1
ATOM 846 N N . PHE A 1 104 ? -0.816 9.054 8.298 1.00 94.19 104 PHE A N 1
ATOM 847 C CA . PHE A 1 104 ? -2.022 8.914 7.485 1.00 94.19 104 PHE A CA 1
ATOM 848 C C . PHE A 1 104 ? -3.272 8.726 8.353 1.00 94.19 104 PHE A C 1
ATOM 850 O O . PHE A 1 104 ? -4.305 9.341 8.076 1.00 94.19 104 PHE A O 1
ATOM 857 N N . ARG A 1 105 ? -3.181 7.908 9.409 1.00 95.00 105 ARG A N 1
ATOM 858 C CA . ARG A 1 105 ? -4.250 7.677 10.389 1.00 95.00 105 ARG A CA 1
ATOM 859 C C . ARG A 1 105 ? -4.690 8.986 11.034 1.00 95.00 105 ARG A C 1
ATOM 861 O O . ARG A 1 105 ? -5.876 9.290 11.005 1.00 95.00 105 ARG A O 1
ATOM 868 N N . GLU A 1 106 ? -3.752 9.774 11.552 1.00 94.50 106 GLU A N 1
ATOM 869 C CA . GLU A 1 106 ? -4.030 11.058 12.210 1.00 94.50 106 GLU A CA 1
ATOM 870 C C . GLU A 1 106 ? -4.770 12.036 11.296 1.00 94.50 106 GLU A C 1
ATOM 872 O O . GLU A 1 106 ? -5.702 12.708 11.725 1.00 94.50 106 GLU A O 1
ATOM 877 N N . LYS A 1 107 ? -4.419 12.062 10.006 1.00 94.19 107 LYS A N 1
ATOM 878 C CA . LYS A 1 107 ? -5.076 12.925 9.013 1.00 94.19 107 LYS A CA 1
ATOM 879 C C . LYS A 1 107 ? -6.475 12.465 8.615 1.00 94.19 107 LYS A C 1
ATOM 881 O O . LYS A 1 107 ? -7.260 13.274 8.134 1.00 94.19 107 LYS A O 1
ATOM 886 N N . THR A 1 108 ? -6.763 11.172 8.726 1.00 92.06 108 THR A N 1
ATOM 887 C CA . THR A 1 108 ? -7.985 10.566 8.170 1.00 92.06 108 THR A CA 1
ATOM 888 C C . THR A 1 108 ? -8.959 10.057 9.226 1.00 92.06 108 THR A C 1
ATOM 890 O O . THR A 1 108 ? -10.095 9.739 8.885 1.00 92.06 108 THR A O 1
ATOM 893 N N . GLY A 1 109 ? -8.535 9.968 10.489 1.00 92.00 109 GLY A N 1
ATOM 894 C CA . GLY A 1 109 ? -9.335 9.421 11.584 1.00 92.00 109 GLY A CA 1
ATOM 895 C C . GLY A 1 109 ? -9.582 7.914 11.474 1.00 92.00 109 GLY A C 1
ATOM 896 O O . GLY A 1 109 ? -10.531 7.408 12.069 1.00 92.00 109 GLY A O 1
ATOM 897 N N . LEU A 1 110 ? -8.778 7.184 10.691 1.00 92.38 110 LEU A N 1
ATOM 898 C CA . LEU A 1 110 ? -8.955 5.739 10.544 1.00 92.38 110 LEU A CA 1
ATOM 899 C C . LEU A 1 110 ? -8.692 5.003 11.876 1.00 92.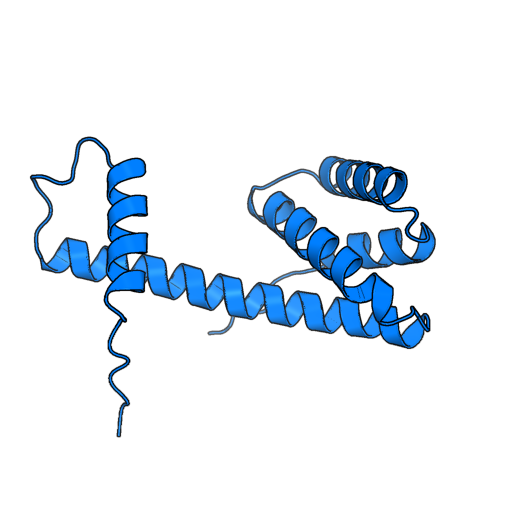38 110 LEU A C 1
ATOM 901 O O . LEU A 1 110 ? -7.763 5.362 12.599 1.00 92.38 110 LEU A O 1
ATOM 905 N N . PRO A 1 111 ? -9.449 3.938 12.189 1.00 93.19 111 PRO A N 1
ATOM 906 C CA . PRO A 1 111 ? -9.190 3.093 13.352 1.00 93.19 111 PRO A CA 1
ATOM 907 C C . PRO A 1 111 ? -7.759 2.535 13.385 1.00 93.19 111 PRO A C 1
ATOM 909 O O . PRO A 1 111 ? -7.325 1.889 12.424 1.00 93.19 111 PRO A O 1
ATOM 912 N N . ALA A 1 112 ? -7.052 2.747 14.502 1.00 92.88 112 ALA A N 1
ATOM 913 C CA . ALA A 1 112 ? -5.658 2.328 14.688 1.00 92.88 112 ALA A CA 1
ATOM 914 C C . ALA A 1 112 ? -5.468 0.818 14.483 1.00 92.88 112 ALA A C 1
ATOM 916 O O . ALA A 1 112 ? -4.621 0.416 13.694 1.00 92.88 112 ALA A O 1
ATOM 917 N N . GLU A 1 113 ? -6.340 -0.001 15.076 1.00 94.62 113 GLU A N 1
ATOM 918 C CA . GLU A 1 113 ? -6.288 -1.466 14.977 1.00 94.62 113 GLU A CA 1
ATOM 919 C C . GLU A 1 113 ? -6.302 -1.961 13.517 1.00 94.62 113 GLU A C 1
ATOM 921 O O . GLU A 1 113 ? -5.571 -2.872 13.129 1.00 94.62 113 GLU A O 1
ATOM 926 N N . ILE A 1 114 ? -7.121 -1.339 12.665 1.00 94.75 114 ILE A N 1
ATOM 927 C CA . ILE A 1 114 ? -7.215 -1.726 11.253 1.00 94.75 114 ILE A CA 1
ATOM 928 C C . ILE A 1 114 ? -5.998 -1.228 10.476 1.00 94.75 114 ILE A C 1
ATOM 930 O O . ILE A 1 114 ? -5.498 -1.929 9.597 1.00 94.75 114 ILE A O 1
ATOM 934 N N . VAL A 1 115 ? -5.504 -0.030 10.798 1.00 94.62 115 VAL A N 1
ATOM 935 C CA . VAL A 1 115 ? -4.278 0.513 10.201 1.00 94.62 115 VAL A CA 1
ATOM 936 C C . VAL A 1 115 ? -3.082 -0.389 10.514 1.00 94.62 115 VAL A C 1
ATOM 938 O O . VAL A 1 115 ? -2.341 -0.730 9.596 1.00 94.62 115 VAL A O 1
ATOM 941 N N . GLU A 1 116 ? -2.939 -0.857 11.753 1.00 94.94 116 GLU A N 1
ATOM 942 C CA . GLU A 1 116 ? -1.888 -1.797 12.163 1.00 94.94 116 GLU A CA 1
ATOM 943 C C . GLU A 1 116 ? -1.963 -3.119 11.393 1.00 94.94 116 GLU A C 1
ATOM 945 O O . GLU A 1 116 ? -0.953 -3.584 10.861 1.00 94.94 116 GLU A O 1
ATOM 950 N N . LYS A 1 117 ? -3.166 -3.689 11.233 1.00 95.00 117 LYS A N 1
ATOM 951 C CA . LYS A 1 117 ? -3.373 -4.892 10.409 1.00 95.00 117 LYS A CA 1
ATOM 952 C C . LYS A 1 117 ? -2.954 -4.663 8.951 1.00 95.00 117 LYS A C 1
ATOM 954 O O . LYS A 1 117 ? -2.292 -5.515 8.359 1.00 95.00 117 LYS A O 1
ATOM 959 N N . VAL A 1 118 ? -3.289 -3.507 8.371 1.00 94.25 118 VAL A N 1
ATOM 960 C CA . VAL A 1 118 ? -2.870 -3.141 7.004 1.00 94.25 118 VAL A CA 1
ATOM 961 C C . VAL A 1 118 ? -1.351 -3.005 6.906 1.00 94.25 118 VAL A C 1
ATOM 963 O O . VAL A 1 118 ? -0.757 -3.522 5.959 1.00 94.25 118 VAL A O 1
ATOM 966 N N . VAL A 1 119 ? -0.705 -2.362 7.882 1.00 94.94 119 VAL A N 1
ATOM 967 C CA . VAL A 1 119 ? 0.761 -2.264 7.952 1.00 94.94 119 VAL A CA 1
ATOM 968 C C . VAL A 1 119 ? 1.389 -3.654 8.027 1.00 94.94 119 VAL A C 1
ATOM 970 O O . VAL A 1 119 ? 2.319 -3.933 7.271 1.00 94.94 119 VAL A O 1
ATOM 973 N N . GLY A 1 120 ? 0.851 -4.541 8.868 1.00 94.25 120 GLY A N 1
ATOM 974 C CA . GLY A 1 120 ? 1.296 -5.928 8.998 1.00 94.25 120 GLY A CA 1
ATOM 975 C C . GLY A 1 120 ? 1.234 -6.691 7.674 1.00 94.25 120 GLY A C 1
ATOM 976 O O . GLY A 1 120 ? 2.225 -7.302 7.274 1.00 94.25 120 GLY A O 1
ATOM 977 N N . ILE A 1 121 ? 0.124 -6.573 6.936 1.00 93.62 121 ILE A N 1
ATOM 978 C CA . ILE A 1 121 ? 0.002 -7.156 5.591 1.00 93.62 121 ILE A CA 1
ATOM 979 C C . ILE A 1 121 ? 1.090 -6.602 4.670 1.00 93.62 121 ILE A C 1
ATOM 981 O O . ILE A 1 121 ? 1.790 -7.370 4.014 1.00 93.62 121 ILE A O 1
ATOM 985 N N . VAL A 1 122 ? 1.272 -5.279 4.614 1.00 92.38 122 VAL A N 1
ATOM 986 C CA . VAL A 1 122 ? 2.263 -4.673 3.713 1.00 92.38 122 VAL A CA 1
ATOM 987 C C . VAL A 1 122 ? 3.684 -5.114 4.072 1.00 92.38 122 VAL A C 1
ATOM 989 O O . VAL A 1 122 ? 4.448 -5.449 3.164 1.00 92.38 122 VAL A O 1
ATOM 992 N N . LYS A 1 123 ? 4.043 -5.174 5.360 1.00 90.94 123 LYS A N 1
ATOM 993 C CA . LYS A 1 123 ? 5.346 -5.666 5.842 1.00 90.94 123 LYS A CA 1
ATOM 994 C C . LYS A 1 123 ? 5.569 -7.136 5.479 1.00 90.94 123 LYS A C 1
ATOM 996 O O . LYS A 1 123 ? 6.587 -7.458 4.868 1.00 90.94 123 LYS A O 1
ATOM 1001 N N . GLY A 1 124 ? 4.575 -7.993 5.705 1.00 89.44 124 GLY A N 1
ATOM 1002 C CA . GLY A 1 124 ? 4.625 -9.419 5.363 1.00 89.44 124 GLY A CA 1
ATOM 1003 C C . GLY A 1 124 ? 4.501 -9.729 3.868 1.00 89.44 124 GLY A C 1
ATOM 1004 O O . GLY A 1 124 ? 4.800 -10.841 3.442 1.00 89.44 124 GLY A O 1
ATOM 1005 N N . TYR A 1 125 ? 4.087 -8.762 3.043 1.00 88.06 125 TYR A N 1
ATOM 1006 C CA . TYR A 1 125 ? 3.809 -9.013 1.632 1.00 88.06 125 TYR A CA 1
ATOM 1007 C C . TYR A 1 125 ? 5.074 -9.325 0.823 1.00 88.06 125 TYR A C 1
ATOM 1009 O O . TYR A 1 125 ? 5.819 -8.421 0.424 1.00 88.06 125 TYR A O 1
ATOM 1017 N N . ALA A 1 126 ? 5.296 -10.605 0.548 1.00 78.38 126 ALA A N 1
ATOM 1018 C CA . ALA A 1 126 ? 6.231 -11.073 -0.459 1.00 78.38 126 ALA A CA 1
ATOM 1019 C C . ALA A 1 126 ? 5.435 -11.392 -1.734 1.00 78.38 126 ALA A C 1
ATOM 1021 O O . ALA A 1 126 ? 4.547 -12.245 -1.686 1.00 78.38 126 ALA A O 1
ATOM 1022 N N . PRO A 1 127 ? 5.701 -10.719 -2.867 1.00 67.56 127 PRO A N 1
ATOM 1023 C CA . PRO A 1 127 ? 5.053 -11.078 -4.118 1.00 67.56 127 PRO A CA 1
ATOM 1024 C C . PRO A 1 127 ? 5.415 -12.528 -4.454 1.00 67.56 127 PRO A C 1
ATOM 1026 O O . PRO A 1 127 ? 6.598 -12.858 -4.575 1.00 67.56 127 PRO A O 1
ATOM 1029 N N . THR A 1 128 ? 4.416 -13.400 -4.591 1.00 59.62 128 THR A N 1
ATOM 1030 C CA . THR A 1 128 ? 4.639 -14.722 -5.175 1.00 59.62 128 THR A CA 1
ATOM 1031 C C . THR A 1 128 ? 5.202 -14.487 -6.571 1.00 59.62 128 THR A C 1
ATOM 1033 O O . THR A 1 128 ? 4.633 -13.725 -7.353 1.00 59.62 128 THR A O 1
ATOM 1036 N N . LYS A 1 129 ? 6.379 -15.054 -6.866 1.00 46.97 129 LYS A N 1
ATOM 1037 C CA . LYS A 1 129 ? 6.951 -14.985 -8.213 1.00 46.97 129 LYS A CA 1
ATOM 1038 C C . LYS A 1 129 ? 5.924 -15.607 -9.156 1.00 46.97 129 LYS A C 1
ATOM 1040 O O . LYS A 1 129 ? 5.760 -16.822 -9.168 1.00 46.97 129 LYS A O 1
ATOM 1045 N N . THR A 1 130 ? 5.207 -14.776 -9.901 1.00 43.47 130 THR A N 1
ATOM 1046 C CA . THR A 1 130 ? 4.527 -15.214 -11.111 1.00 43.47 130 THR A CA 1
ATOM 1047 C C . THR A 1 130 ? 5.642 -15.562 -12.089 1.00 43.47 130 THR A C 1
ATOM 1049 O O . THR A 1 130 ? 6.381 -14.682 -12.533 1.00 43.47 130 THR A O 1
ATOM 1052 N N . GLY A 1 131 ? 5.865 -16.871 -12.245 1.00 34.44 131 GLY A N 1
ATOM 1053 C CA . GLY A 1 131 ? 6.785 -17.441 -13.227 1.00 34.44 131 GLY A CA 1
ATOM 1054 C C . GLY A 1 131 ? 6.349 -17.149 -14.652 1.00 34.44 131 GLY A C 1
ATOM 1055 O O . GLY A 1 131 ? 5.139 -16.899 -14.862 1.00 34.44 131 GLY A O 1
#

Sequence (131 aa):
MARKRYFDAKSVLSVKRTLVVRYKEKYEELTPEEVQRLIELSTAKYNNWGSLSSDLWNQVKGVLKDSKVPTTHWGLYRSLTLRLYSLKRKGAPEDQLTAEAEAFREKTGLPAEIVEKVVGIVKGYAPTKTG

Foldseek 3Di:
DDPPPDDDPVLLVVLVVVCCVVVVPCPVPDDPVNSVVSSVVVVVVVVVLVVLLVVLLVVLVVLCVVVVPDPVCSVLLSVLLSVLLVCVVVVNDLVVNVVSLVVSCVVPVDDPVSSVVSSVSSVPDDPDPPD

Radius of gyration: 18.66 Å; chains: 1; bounding box: 39×31×48 Å